Protein AF-0000000069863951 (afdb_homodimer)

Radius of gyration: 18.22 Å; Cα contacts (8 Å, |Δi|>4): 244; chains: 2; bounding box: 47×46×45 Å

Sequence (172 aa):
MPLESNMKAIDKAITRAGTATRLAELLEVSAMTISHWRNRYQGVVPADRVLPIYSATGVTPHELRPDLYPNPTDGLPSQEASAKQPMPLESNMKAIDKAITRAGTATRLAELLEVSAMTISHWRNRYQGVVPADRVLPIYSATGVTPHELRPDLYPNPTDGLPSQEASAKQP

InterPro domains:
  IPR010982 Lambda repressor-like, DNA-binding domain superfamily [G3DSA:1.10.260.40] (7-74)
  IPR010982 Lambda repressor-like, DNA-binding domain superfamily [SSF47413] (10-69)
  IPR031856 Bacterial antitoxin YdaS-like [PF15943] (10-71)

Foldseek 3Di:
DCCCVPDQLLVQLQVQLPHLCSLCVQQVHHSVLSVCCVPVVVQADDPVCLLSSCVRRVRFSCRRCCVVVVDRCPSPDPCVVVVPPD/DCCVVPDQLLVQLQVQLPHLCSLCVQQVHHSVLSVCCVPVVVQADDPVCLLSSCVRRVRFSCRRCCVVVVDRCPSPDPCVVVVPPD

pLDDT: mean 88.05, std 19.16, range [33.91, 98.81]

Secondary structure (DSSP, 8-state):
--GGGGS-HHHHHHHHHSSHHHHHHHHTS-HHHHHIIIIITTTPPPGGGHHHHHHHH---HHHH-TTT--STTTTS--GGGTS---/-GGGGGS-HHHHHHHHHSSHHHHHHHHTS-HHHHHIIIIISTTPPPGGGHHHHHHHH---HHHH-TTT--STTTTS--GGGTS---

Structure (mmCIF, N/CA/C/O backbone):
data_AF-0000000069863951-model_v1
#
loop_
_entity.id
_entity.type
_entity.pdbx_description
1 polymer 'Rha family transcriptional regulator'
#
loop_
_atom_site.group_PDB
_atom_site.id
_atom_site.type_symbol
_atom_site.label_atom_id
_atom_site.label_alt_id
_atom_site.label_comp_id
_atom_site.label_asym_id
_atom_site.label_entity_id
_atom_site.label_seq_id
_atom_site.pdbx_PDB_ins_code
_atom_site.Cartn_x
_atom_site.Cartn_y
_atom_site.Cartn_z
_atom_site.occupancy
_atom_site.B_iso_or_equiv
_atom_site.auth_seq_id
_atom_site.auth_comp_id
_atom_site.auth_asym_id
_atom_site.auth_atom_id
_atom_site.pdbx_PDB_model_num
ATOM 1 N N . MET A 1 1 ? 14.195 21.812 18.281 1 33.91 1 MET A N 1
ATOM 2 C CA . MET A 1 1 ? 14.758 21.406 17 1 33.91 1 MET A CA 1
ATOM 3 C C . MET A 1 1 ? 14.391 19.969 16.672 1 33.91 1 MET A C 1
ATOM 5 O O . MET A 1 1 ? 13.875 19.688 15.586 1 33.91 1 MET A O 1
ATOM 9 N N . PRO A 1 2 ? 15.055 18.859 17.219 1 42.12 2 PRO A N 1
ATOM 10 C CA . PRO A 1 2 ? 15.414 17.469 16.922 1 42.12 2 PRO A CA 1
ATOM 11 C C . PRO A 1 2 ? 14.258 16.5 17.141 1 42.12 2 PRO A C 1
ATOM 13 O O . PRO A 1 2 ? 14.469 15.289 17.234 1 42.12 2 PRO A O 1
ATOM 16 N N . LEU A 1 3 ? 13.234 16.828 17.875 1 45.25 3 LEU A N 1
ATOM 17 C CA . LEU A 1 3 ? 12.062 16.172 18.438 1 45.25 3 LEU A CA 1
ATOM 18 C C . LEU A 1 3 ? 11.203 15.562 17.328 1 45.25 3 LEU A C 1
ATOM 20 O O . LEU A 1 3 ? 10.164 14.953 17.594 1 45.25 3 LEU A O 1
ATOM 24 N N . GLU A 1 4 ? 11.289 16.156 16.141 1 49.25 4 GLU A N 1
ATOM 25 C CA . GLU A 1 4 ? 10.594 15.672 14.945 1 49.25 4 GLU A CA 1
ATOM 26 C C . GLU A 1 4 ? 10.914 14.203 14.68 1 49.25 4 GLU A C 1
ATOM 28 O O . GLU A 1 4 ? 10.25 13.555 13.867 1 49.25 4 GLU A O 1
ATOM 33 N N . SER A 1 5 ? 12.156 13.828 15.109 1 55.03 5 SER A N 1
ATOM 34 C CA . SER A 1 5 ? 12.68 12.484 14.867 1 55.03 5 SER A CA 1
ATOM 35 C C . SER A 1 5 ? 11.758 11.422 15.445 1 55.03 5 SER A C 1
ATOM 37 O O . SER A 1 5 ? 11.656 10.32 14.891 1 55.03 5 SER A O 1
ATOM 39 N N . ASN A 1 6 ? 11.023 11.875 16.656 1 62.84 6 ASN A N 1
ATOM 40 C CA . ASN A 1 6 ? 10.219 10.883 17.375 1 62.84 6 ASN A CA 1
ATOM 41 C C . ASN A 1 6 ? 8.75 10.969 16.969 1 62.84 6 ASN A C 1
ATOM 43 O O . ASN A 1 6 ? 7.906 10.266 17.531 1 62.84 6 ASN A O 1
ATOM 47 N N . MET A 1 7 ? 8.609 11.828 15.93 1 76.94 7 MET A N 1
ATOM 48 C CA . MET A 1 7 ? 7.203 12.016 15.57 1 76.94 7 MET A CA 1
ATOM 49 C C . MET A 1 7 ? 6.76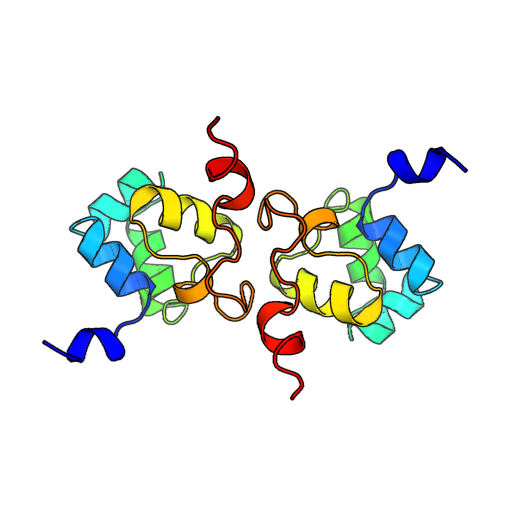6 10.984 14.531 1 76.94 7 MET A C 1
ATOM 51 O O . MET A 1 7 ? 7.52 10.664 13.609 1 76.94 7 MET A O 1
ATOM 55 N N . LYS A 1 8 ? 5.566 10.602 14.852 1 91.81 8 LYS A N 1
ATOM 56 C CA . LYS A 1 8 ? 4.961 9.711 13.867 1 91.81 8 LYS A CA 1
ATOM 57 C C . LYS A 1 8 ? 4.668 10.445 12.562 1 91.81 8 LYS A C 1
ATOM 59 O O . LYS A 1 8 ? 4.43 11.656 12.57 1 91.81 8 LYS A O 1
ATOM 64 N N . ALA A 1 9 ? 4.875 9.812 11.461 1 96.19 9 ALA A N 1
ATOM 65 C CA . ALA A 1 9 ? 4.637 10.398 10.148 1 96.19 9 ALA A CA 1
ATOM 66 C C . ALA A 1 9 ? 3.271 11.07 10.086 1 96.19 9 ALA A C 1
ATOM 68 O O . ALA A 1 9 ? 3.123 12.133 9.469 1 96.19 9 ALA A O 1
ATOM 69 N N . ILE A 1 10 ? 2.291 10.492 10.742 1 97.25 10 ILE A N 1
ATOM 70 C CA . ILE A 1 10 ? 0.95 11.062 10.719 1 97.25 10 ILE A CA 1
ATOM 71 C C . ILE A 1 10 ? 0.947 12.398 11.453 1 97.25 10 ILE A C 1
ATOM 73 O O . ILE A 1 10 ? 0.229 13.328 11.07 1 97.25 10 ILE A O 1
ATOM 77 N N . ASP A 1 11 ? 1.675 12.539 12.516 1 97 11 ASP A N 1
ATOM 78 C CA . ASP A 1 11 ? 1.774 13.812 13.227 1 97 11 ASP A CA 1
ATOM 79 C C . ASP A 1 11 ? 2.428 14.875 12.352 1 97 11 ASP A C 1
ATOM 81 O O . ASP A 1 11 ? 2.008 16.031 12.359 1 97 11 ASP A O 1
ATOM 85 N N . LYS A 1 12 ? 3.453 14.438 11.648 1 97.25 12 LYS A N 1
ATOM 86 C CA . LYS A 1 12 ? 4.086 15.344 10.703 1 97.25 12 LYS A CA 1
ATOM 87 C C . LYS A 1 12 ? 3.09 15.828 9.648 1 97.25 12 LYS A C 1
ATOM 89 O O . LYS A 1 12 ? 3.055 17.016 9.32 1 97.25 12 LYS A O 1
ATOM 94 N N . ALA A 1 13 ? 2.291 14.953 9.141 1 98.25 13 ALA A N 1
ATOM 95 C CA . ALA A 1 13 ? 1.28 15.289 8.141 1 98.25 13 ALA A CA 1
ATOM 96 C C . ALA A 1 13 ? 0.261 16.281 8.703 1 98.25 13 ALA A C 1
ATOM 98 O O . ALA A 1 13 ? -0.118 17.234 8.023 1 98.25 13 ALA A O 1
ATOM 99 N N . ILE A 1 14 ? -0.127 16.031 9.906 1 97.69 14 ILE A N 1
ATOM 100 C CA . ILE A 1 14 ? -1.096 16.906 10.562 1 97.69 14 ILE A CA 1
ATOM 101 C C . ILE A 1 14 ? -0.497 18.297 10.742 1 97.69 14 ILE A C 1
ATOM 103 O O . ILE A 1 14 ? -1.159 19.297 10.469 1 97.69 14 ILE A O 1
ATOM 107 N N . THR A 1 15 ? 0.74 18.312 11.219 1 97.12 15 THR A N 1
ATOM 108 C CA . THR A 1 15 ? 1.425 19.578 11.422 1 97.12 15 THR A CA 1
ATOM 109 C C . THR A 1 15 ? 1.534 20.344 10.117 1 97.12 15 THR A C 1
ATOM 111 O O . THR A 1 15 ? 1.278 21.562 10.078 1 97.12 15 THR A O 1
ATOM 114 N N . ARG A 1 16 ? 1.811 19.734 9.023 1 97.31 16 ARG A N 1
ATOM 115 C CA . ARG A 1 16 ? 1.947 20.375 7.715 1 97.31 16 ARG A CA 1
ATOM 116 C C . ARG A 1 16 ? 0.601 20.875 7.207 1 97.31 16 ARG A C 1
ATOM 118 O O . ARG A 1 16 ? 0.53 21.906 6.539 1 97.31 16 ARG A O 1
ATOM 125 N N . ALA A 1 17 ? -0.379 20.172 7.508 1 97.69 17 ALA A N 1
ATOM 126 C CA . ALA A 1 17 ? -1.723 20.578 7.102 1 97.69 17 ALA A CA 1
ATOM 127 C C . ALA A 1 17 ? -2.24 21.719 7.973 1 97.69 17 ALA A C 1
ATOM 129 O O . ALA A 1 17 ? -3.102 22.484 7.547 1 97.69 17 ALA A O 1
ATOM 130 N N . GLY A 1 18 ? -1.717 21.797 9.211 1 97.94 18 GLY A N 1
ATOM 131 C CA . GLY A 1 18 ? -2.164 22.781 10.188 1 97.94 18 GLY A CA 1
ATOM 132 C C . GLY A 1 18 ? -2.857 22.172 11.383 1 97.94 18 GLY A C 1
ATOM 133 O O . GLY A 1 18 ? -2.463 22.406 12.531 1 97.94 18 GLY A O 1
ATOM 134 N N . THR A 1 19 ? -3.889 21.344 11.086 1 97.75 19 THR A N 1
ATOM 135 C CA . THR A 1 19 ? -4.625 20.609 12.109 1 97.75 19 THR A CA 1
ATOM 136 C C . THR A 1 19 ? -5.137 19.281 11.562 1 97.75 19 THR A C 1
ATOM 138 O O . THR A 1 19 ? -5.113 19.047 10.352 1 97.75 19 THR A O 1
ATOM 141 N N . ALA A 1 20 ? -5.52 18.469 12.562 1 97.69 20 ALA A N 1
ATOM 142 C CA . ALA A 1 20 ? -6.141 17.219 12.156 1 97.69 20 ALA A CA 1
ATOM 143 C C . ALA A 1 20 ? -7.395 17.469 11.32 1 97.69 20 ALA A C 1
ATOM 145 O O . ALA A 1 20 ? -7.656 16.75 10.352 1 97.69 20 ALA A O 1
ATOM 146 N N . THR A 1 21 ? -8.148 18.469 11.672 1 98.31 21 THR A N 1
ATOM 147 C CA . THR A 1 21 ? -9.367 18.844 10.961 1 98.31 21 THR A CA 1
ATOM 148 C C . THR A 1 21 ? -9.047 19.281 9.539 1 98.31 21 THR A C 1
ATOM 150 O O . THR A 1 21 ? -9.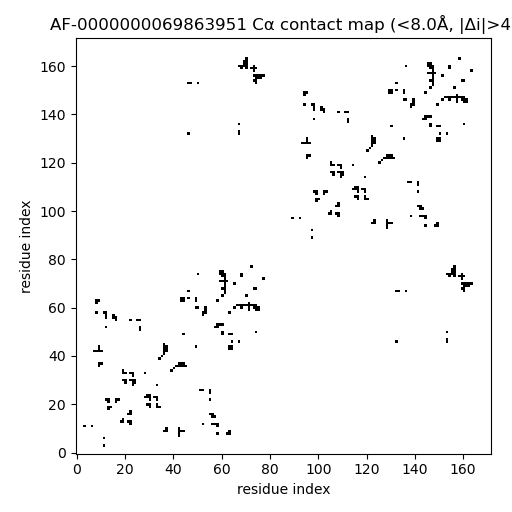734 18.891 8.594 1 98.31 21 THR A O 1
ATOM 153 N N . ARG A 1 22 ? -8.055 20.016 9.359 1 98.44 22 ARG A N 1
ATOM 154 C CA . ARG A 1 22 ? -7.668 20.5 8.039 1 98.44 22 ARG A CA 1
ATOM 155 C C . ARG A 1 22 ? -7.184 19.344 7.164 1 98.44 22 ARG A C 1
ATOM 157 O O . ARG A 1 22 ? -7.512 19.281 5.977 1 98.44 22 ARG A O 1
ATOM 164 N N . LEU A 1 23 ? -6.352 18.469 7.754 1 98.62 23 LEU A N 1
ATOM 165 C CA . LEU A 1 23 ? -5.914 17.297 7.008 1 98.62 23 LEU A CA 1
ATOM 166 C C . LEU A 1 23 ? -7.113 16.484 6.543 1 98.62 23 LEU A C 1
ATOM 168 O O . LEU A 1 23 ? -7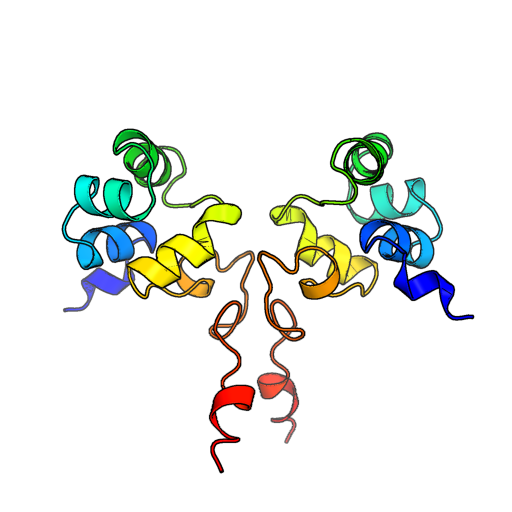.152 16.031 5.395 1 98.62 23 LEU A O 1
ATOM 172 N N . ALA A 1 24 ? -8.062 16.266 7.434 1 98.81 24 ALA A N 1
ATOM 173 C CA . ALA A 1 24 ? -9.273 15.523 7.109 1 98.81 24 ALA A CA 1
ATOM 174 C C . ALA A 1 24 ? -10 16.156 5.926 1 98.81 24 ALA A C 1
ATOM 176 O O . ALA A 1 24 ? -10.438 15.445 5.012 1 98.81 24 ALA A O 1
ATOM 177 N N . GLU A 1 25 ? -10.07 17.438 5.93 1 98.5 25 GLU A N 1
ATOM 178 C CA . GLU A 1 25 ? -10.727 18.172 4.848 1 98.5 25 GLU A CA 1
ATOM 179 C C . GLU A 1 25 ? -9.984 17.984 3.527 1 98.5 25 GLU A C 1
ATOM 181 O O . GLU A 1 25 ? -10.609 17.766 2.486 1 98.5 25 GLU A O 1
ATOM 186 N N . LEU A 1 26 ? -8.711 18.078 3.59 1 98.06 26 LEU A N 1
ATOM 187 C CA . LEU A 1 26 ? -7.891 17.922 2.393 1 98.06 26 LEU A CA 1
ATOM 188 C C . LEU A 1 26 ? -8.062 16.516 1.804 1 98.06 26 LEU A C 1
ATOM 190 O O . LEU A 1 26 ? -8.008 16.344 0.583 1 98.06 26 LEU A O 1
ATOM 194 N N . LEU A 1 27 ? -8.25 15.508 2.66 1 98.25 27 LEU A N 1
ATOM 195 C CA . LEU A 1 27 ? -8.336 14.117 2.236 1 98.25 27 LEU A CA 1
ATOM 196 C C . LEU A 1 27 ? -9.789 13.719 1.997 1 98.25 27 LEU A C 1
ATOM 198 O O . LEU A 1 27 ? -10.062 12.609 1.529 1 98.25 27 LEU A O 1
ATOM 202 N N . GLU A 1 28 ? -10.688 14.609 2.311 1 98.31 28 GLU A N 1
ATOM 203 C CA . GLU A 1 28 ? -12.117 14.336 2.188 1 98.31 28 GLU A CA 1
ATOM 204 C C . GLU A 1 28 ? -12.531 13.141 3.043 1 98.31 28 GLU A C 1
ATOM 206 O O . GLU A 1 28 ? -13.211 12.234 2.562 1 98.31 28 GLU A O 1
ATOM 211 N N . VAL A 1 29 ? -12.062 13.188 4.293 1 98.12 29 VAL A N 1
ATOM 212 C CA . VAL A 1 29 ? -12.461 12.227 5.312 1 98.12 29 VAL A CA 1
ATOM 213 C C . VAL A 1 29 ? -12.883 12.961 6.582 1 98.12 29 VAL A C 1
ATOM 215 O O . VAL A 1 29 ? -12.789 14.188 6.656 1 98.12 29 VAL A O 1
ATOM 218 N N . SER A 1 30 ? -13.289 12.242 7.562 1 98.12 30 SER A N 1
ATOM 219 C CA . SER A 1 30 ? -13.688 12.828 8.836 1 98.12 30 SER A CA 1
ATOM 220 C C . SER A 1 30 ? -12.484 13.047 9.75 1 98.12 30 SER A C 1
ATOM 222 O O . SER A 1 30 ? -11.516 12.289 9.695 1 98.12 30 SER A O 1
ATOM 224 N N . ALA A 1 31 ? -12.594 14.055 10.562 1 97.69 31 ALA A N 1
ATOM 225 C CA . ALA A 1 31 ? -11.539 14.289 11.555 1 97.69 31 ALA A CA 1
ATOM 226 C C . ALA A 1 31 ? -11.367 13.078 12.469 1 97.69 31 ALA A C 1
ATOM 228 O O . ALA A 1 31 ? -10.25 12.781 12.906 1 97.69 31 ALA A O 1
ATOM 229 N N . MET A 1 32 ? -12.43 12.422 12.703 1 98.12 32 MET A N 1
ATOM 230 C CA . MET A 1 32 ? -12.367 11.211 13.516 1 98.12 32 MET A CA 1
ATOM 231 C C . MET A 1 32 ? -11.5 10.148 12.852 1 98.12 32 MET A C 1
ATOM 233 O O . MET A 1 32 ? -10.789 9.398 13.539 1 98.12 32 MET A O 1
ATOM 237 N N . THR A 1 33 ? -11.555 10.109 11.562 1 98.19 33 THR A N 1
ATOM 238 C CA . THR A 1 33 ? -10.734 9.172 10.805 1 98.19 33 THR A CA 1
ATOM 239 C C . THR A 1 33 ? -9.25 9.43 11.055 1 98.19 33 THR A C 1
ATOM 241 O O . THR A 1 33 ? -8.484 8.492 11.312 1 98.19 33 THR A O 1
ATOM 244 N N . ILE A 1 34 ? -8.898 10.688 11.031 1 98.19 34 ILE A N 1
ATOM 245 C CA . ILE A 1 34 ? -7.516 11.07 11.312 1 98.19 34 ILE A CA 1
ATOM 246 C C . ILE A 1 34 ? -7.145 10.656 12.734 1 98.19 34 ILE A C 1
ATOM 248 O O . ILE A 1 34 ? -6.051 10.133 12.977 1 98.19 34 ILE A O 1
ATOM 252 N N . SER A 1 35 ? -8.039 10.867 13.641 1 97.5 35 SER A N 1
ATOM 253 C CA . SER A 1 35 ? -7.816 10.492 15.039 1 97.5 35 SER A CA 1
ATOM 254 C C . SER A 1 35 ? -7.625 8.992 15.188 1 97.5 35 SER A C 1
ATOM 256 O O . SER A 1 35 ? -6.785 8.539 15.969 1 97.5 35 SER A O 1
ATOM 258 N N . HIS A 1 36 ? -8.391 8.273 14.43 1 97.75 36 HIS A N 1
ATOM 259 C CA . HIS A 1 36 ? -8.266 6.82 14.469 1 97.75 36 HIS A CA 1
ATOM 260 C C . HIS A 1 36 ? -6.887 6.379 13.984 1 97.75 36 HIS A C 1
ATOM 262 O O . HIS A 1 36 ? -6.25 5.527 14.617 1 97.75 36 HIS A O 1
ATOM 268 N N . TRP A 1 37 ? -6.457 6.93 12.914 1 97.69 37 TRP A N 1
ATOM 269 C CA . TRP A 1 37 ? -5.129 6.59 12.414 1 97.69 37 TRP A CA 1
ATOM 270 C C . TRP A 1 37 ? -4.059 6.918 13.445 1 97.69 37 TRP A C 1
ATOM 272 O O . TRP A 1 37 ? -3.197 6.09 13.742 1 97.69 37 TRP A O 1
ATOM 282 N N . ARG A 1 38 ? -4.191 8.102 13.984 1 96.62 38 ARG A N 1
ATOM 283 C CA . ARG A 1 38 ? -3.207 8.633 14.922 1 96.62 38 ARG A CA 1
ATOM 284 C C . ARG A 1 38 ? -3.186 7.816 16.203 1 96.62 38 ARG A C 1
ATOM 286 O O . ARG A 1 38 ? -2.117 7.422 16.688 1 96.62 38 ARG A O 1
ATOM 293 N N . ASN A 1 39 ? -4.332 7.453 16.781 1 96.06 39 ASN A N 1
ATOM 294 C CA . ASN A 1 39 ? -4.422 6.895 18.125 1 96.06 39 ASN A CA 1
ATOM 295 C C . ASN A 1 39 ? -4.691 5.395 18.094 1 96.06 39 ASN A C 1
ATOM 297 O O . ASN A 1 39 ? -4.02 4.621 18.781 1 96.06 39 ASN A O 1
ATOM 301 N N . ARG A 1 40 ? -5.617 5.055 17.266 1 95.31 40 ARG A N 1
ATOM 302 C CA . ARG A 1 40 ? -6.051 3.662 17.266 1 95.31 40 ARG A CA 1
ATOM 303 C C . ARG A 1 40 ? -5.105 2.785 16.453 1 95.31 40 ARG A C 1
ATOM 305 O O . ARG A 1 40 ? -4.848 1.636 16.828 1 95.31 40 ARG A O 1
ATOM 312 N N . TYR A 1 41 ? -4.629 3.318 15.445 1 95.25 41 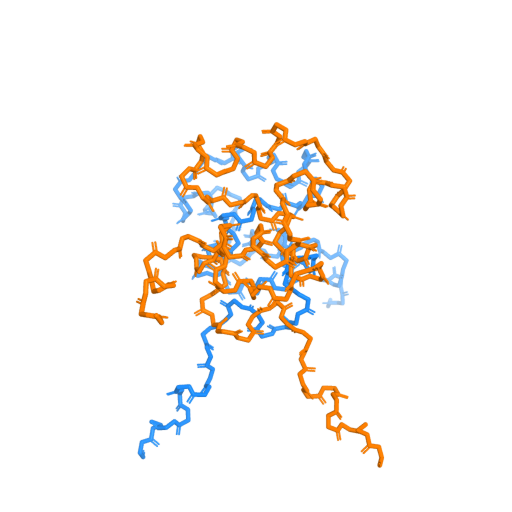TYR A N 1
ATOM 313 C CA . TYR A 1 41 ? -3.773 2.533 14.555 1 95.25 41 TYR A CA 1
ATOM 314 C C . TYR A 1 41 ? -2.305 2.881 14.766 1 95.25 41 TYR A C 1
ATOM 316 O O . TYR A 1 41 ? -1.471 2.629 13.891 1 95.25 41 TYR A O 1
ATOM 324 N N . GLN A 1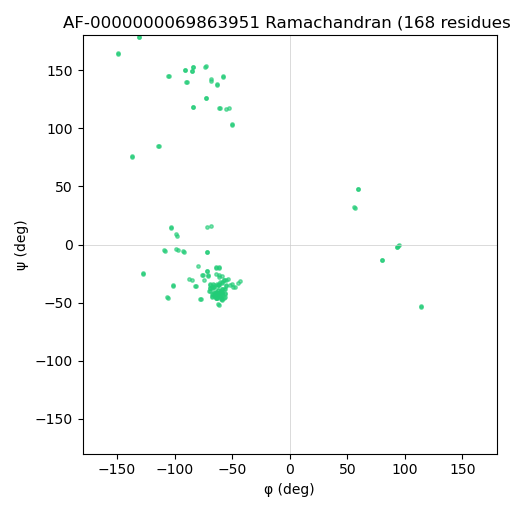 42 ? -2.021 3.592 15.914 1 94.31 42 GLN A N 1
ATOM 325 C CA . GLN A 1 42 ? -0.664 3.914 16.344 1 94.31 42 GLN A CA 1
ATOM 326 C C . GLN A 1 42 ? 0.09 4.672 15.258 1 94.31 42 GLN A C 1
ATOM 328 O O . GLN A 1 42 ? 1.281 4.438 15.039 1 94.31 42 GLN A O 1
ATOM 333 N N . GLY A 1 43 ? -0.634 5.469 14.453 1 95.94 43 GLY A N 1
ATOM 334 C CA . GLY A 1 43 ? -0.017 6.344 13.469 1 95.94 43 GLY A CA 1
ATOM 335 C C . GLY A 1 43 ? 0.068 5.723 12.086 1 95.94 43 GLY A C 1
ATOM 336 O O . GLY A 1 43 ? 0.585 6.34 11.148 1 95.94 43 GLY A O 1
ATOM 337 N N . VAL A 1 44 ? -0.42 4.477 11.977 1 94.88 44 VAL A N 1
ATOM 338 C CA . VAL A 1 44 ? -0.374 3.777 10.695 1 94.88 44 VAL A CA 1
ATOM 339 C C . VAL A 1 44 ? -1.579 4.176 9.852 1 94.88 44 VAL A C 1
ATOM 341 O O . VAL A 1 44 ? -2.727 3.977 10.258 1 94.88 44 VAL A O 1
ATOM 344 N N . VAL A 1 45 ? -1.299 4.77 8.711 1 97.06 45 VAL A N 1
ATOM 345 C CA . VAL A 1 45 ? -2.387 5.16 7.816 1 97.06 45 VAL A CA 1
ATOM 346 C C . VAL A 1 45 ? -2.678 4.027 6.832 1 97.06 45 VAL A C 1
ATOM 348 O O . VAL A 1 45 ? -1.78 3.262 6.477 1 97.06 45 VAL A O 1
ATOM 351 N N . PRO A 1 46 ? -3.949 3.967 6.422 1 97.38 46 PRO A N 1
ATOM 352 C CA . PRO A 1 46 ? -4.258 2.996 5.371 1 97.38 46 PRO A CA 1
ATOM 353 C C . PRO A 1 46 ? -3.436 3.215 4.105 1 97.38 46 PRO A C 1
ATOM 355 O O . PRO A 1 46 ? -3.158 4.359 3.734 1 97.38 46 PRO A O 1
ATOM 358 N N . ALA A 1 47 ? -3.084 2.088 3.463 1 97.5 47 ALA A N 1
ATOM 359 C CA . ALA A 1 47 ? -2.223 2.131 2.283 1 97.5 47 ALA A CA 1
ATOM 360 C C . ALA A 1 47 ? -2.82 3.023 1.199 1 97.5 47 ALA A C 1
ATOM 362 O O . ALA A 1 47 ? -2.1 3.779 0.543 1 97.5 47 ALA A O 1
ATOM 363 N N . ASP A 1 48 ? -4.137 2.994 1.025 1 96.69 48 ASP A N 1
ATOM 364 C CA . ASP A 1 48 ? -4.809 3.725 -0.045 1 96.69 48 ASP A CA 1
ATOM 365 C C . ASP A 1 48 ? -4.797 5.227 0.224 1 96.69 48 ASP A C 1
ATOM 367 O O . ASP A 1 48 ? -5.141 6.023 -0.653 1 96.69 48 ASP A O 1
ATOM 371 N N . ARG A 1 49 ? -4.328 5.625 1.377 1 98.06 49 ARG A N 1
ATOM 372 C CA . ARG A 1 49 ? -4.367 7.039 1.739 1 98.06 49 ARG A CA 1
ATOM 373 C C . ARG A 1 49 ? -2.965 7.645 1.724 1 98.06 49 ARG A C 1
ATOM 375 O O . ARG A 1 49 ? -2.807 8.859 1.856 1 98.06 49 ARG A O 1
ATOM 382 N N . VAL A 1 50 ? -2 6.766 1.484 1 98.06 50 VAL A N 1
ATOM 383 C CA . VAL A 1 50 ? -0.608 7.199 1.548 1 98.06 50 VAL A CA 1
ATOM 384 C C . VAL A 1 50 ? -0.35 8.266 0.486 1 98.06 50 VAL A C 1
ATOM 386 O O . VAL A 1 50 ? 0.149 9.352 0.795 1 98.06 50 VAL A O 1
ATOM 389 N N . LEU A 1 51 ? -0.695 8.023 -0.736 1 97.69 51 LEU A N 1
ATOM 390 C CA . LEU A 1 51 ? -0.379 8.938 -1.827 1 97.69 51 LEU A CA 1
ATOM 391 C C . LEU A 1 51 ? -1.202 10.219 -1.72 1 97.69 51 LEU A C 1
ATOM 393 O O . LEU A 1 51 ? -0.679 11.32 -1.923 1 97.69 51 LEU A O 1
ATOM 397 N N . PRO A 1 52 ? -2.496 10.133 -1.344 1 98.25 52 PRO A N 1
ATOM 398 C CA . PRO A 1 52 ? -3.256 11.359 -1.094 1 98.25 52 PRO A CA 1
ATOM 399 C C . PRO A 1 52 ? -2.641 12.219 0.008 1 98.25 52 PRO A C 1
ATOM 401 O O . PRO A 1 52 ? -2.604 13.445 -0.11 1 98.25 52 PRO A O 1
ATOM 404 N N . ILE A 1 53 ? -2.182 11.578 1.066 1 98.5 53 ILE A N 1
ATOM 405 C CA . ILE A 1 53 ? -1.549 12.328 2.148 1 98.5 53 ILE A CA 1
ATOM 406 C C . ILE A 1 53 ? -0.275 12.992 1.639 1 98.5 53 ILE A C 1
ATOM 408 O O . ILE A 1 53 ? -0.02 14.164 1.934 1 98.5 53 ILE A O 1
ATOM 412 N N . TYR A 1 54 ? 0.435 12.227 0.875 1 98.06 54 TYR A N 1
ATOM 413 C CA . TYR A 1 54 ? 1.632 12.812 0.275 1 98.06 54 TYR A CA 1
ATOM 414 C C . TYR A 1 54 ? 1.28 14.016 -0.586 1 98.06 54 TYR A C 1
ATOM 416 O O . TYR A 1 54 ? 1.908 15.07 -0.474 1 98.06 54 TYR A O 1
ATOM 424 N N . SER A 1 55 ? 0.324 13.922 -1.421 1 97.62 55 SER A N 1
ATOM 425 C CA . SER A 1 55 ? -0.088 15 -2.312 1 97.62 55 SER A CA 1
ATOM 426 C C . SER A 1 55 ? -0.528 16.234 -1.523 1 97.62 55 SER A C 1
ATOM 428 O O . SER A 1 55 ? -0.243 17.359 -1.92 1 97.62 55 SER A O 1
ATOM 430 N N . ALA A 1 56 ? -1.096 15.992 -0.371 1 97.88 56 ALA A N 1
ATOM 431 C CA . ALA A 1 56 ? -1.688 17.078 0.411 1 97.88 56 ALA A CA 1
ATOM 432 C C . ALA A 1 56 ? -0.647 17.734 1.31 1 97.88 56 ALA A C 1
ATOM 434 O O . ALA A 1 56 ? -0.75 18.922 1.616 1 97.88 56 ALA A O 1
ATOM 435 N N . THR A 1 57 ? 0.353 17 1.759 1 98 57 THR A N 1
ATOM 436 C CA . THR A 1 57 ? 1.168 17.5 2.854 1 98 57 THR A CA 1
ATOM 437 C C . THR A 1 57 ? 2.65 17.469 2.494 1 98 57 THR A C 1
ATOM 439 O O . THR A 1 57 ? 3.471 18.109 3.143 1 98 57 THR A O 1
ATOM 442 N N . GLY A 1 58 ? 3.012 16.594 1.602 1 97.06 58 GLY A N 1
ATOM 443 C CA . GLY A 1 58 ? 4.41 16.438 1.229 1 97.06 58 GLY A CA 1
ATOM 444 C C . GLY A 1 58 ? 5.129 15.375 2.029 1 97.06 58 GLY A C 1
ATOM 445 O O . GLY A 1 58 ? 6.312 15.109 1.797 1 97.06 58 GLY A O 1
ATOM 446 N N . VAL A 1 59 ? 4.434 14.75 2.98 1 97.5 59 VAL A N 1
ATOM 447 C CA . VAL A 1 59 ? 5.055 13.648 3.715 1 97.5 59 VAL A CA 1
ATOM 448 C C . VAL A 1 59 ? 5.16 12.422 2.814 1 97.5 59 VAL A C 1
ATOM 450 O O . VAL A 1 59 ? 4.156 11.969 2.254 1 97.5 59 VAL A O 1
ATOM 453 N N . THR A 1 60 ? 6.391 11.859 2.678 1 96.62 60 THR A N 1
ATOM 454 C CA . THR A 1 60 ? 6.652 10.844 1.662 1 96.62 60 THR A CA 1
ATOM 455 C C . THR A 1 60 ? 6.008 9.516 2.045 1 96.62 60 THR A C 1
ATOM 457 O O . THR A 1 60 ? 5.785 9.242 3.227 1 96.62 60 THR A O 1
ATOM 460 N N . PRO A 1 61 ? 5.707 8.75 1.026 1 97.62 61 PRO A N 1
ATOM 461 C CA . PRO A 1 61 ? 5.172 7.418 1.302 1 97.62 61 PRO A CA 1
ATOM 462 C C . PRO A 1 61 ? 6.09 6.59 2.199 1 97.62 61 PRO A C 1
ATOM 464 O O . PRO A 1 61 ? 5.609 5.859 3.072 1 97.62 61 PRO A O 1
ATOM 467 N N . HIS A 1 62 ? 7.332 6.742 2.059 1 96.88 62 HIS A N 1
ATOM 468 C CA . HIS A 1 62 ? 8.289 5.992 2.863 1 96.88 62 HIS A CA 1
ATOM 469 C C . HIS A 1 62 ? 8.195 6.375 4.336 1 96.88 62 HIS A C 1
ATOM 471 O O . HIS A 1 62 ? 8.32 5.516 5.215 1 96.88 62 HIS A O 1
ATOM 477 N N . GLU A 1 63 ? 7.961 7.59 4.605 1 96.5 63 GLU A N 1
ATOM 478 C CA . GLU A 1 63 ? 7.797 8.047 5.984 1 96.5 63 GLU A CA 1
ATOM 479 C C . GLU A 1 63 ? 6.5 7.512 6.586 1 96.5 63 GLU A C 1
ATOM 481 O O . GLU A 1 63 ? 6.465 7.141 7.762 1 96.5 63 GLU A O 1
ATOM 486 N N . LEU A 1 64 ? 5.469 7.453 5.801 1 97.56 64 LEU A N 1
ATOM 487 C CA . LEU A 1 64 ? 4.137 7.094 6.281 1 97.56 64 LEU A CA 1
ATOM 488 C C . LEU A 1 64 ? 4.023 5.586 6.484 1 97.56 64 LEU A C 1
ATOM 490 O O . LEU A 1 64 ? 3.455 5.129 7.48 1 97.56 64 LEU A O 1
ATOM 494 N N . ARG A 1 65 ? 4.492 4.848 5.473 1 96.94 65 ARG A N 1
ATOM 495 C CA . ARG A 1 65 ? 4.418 3.389 5.473 1 96.94 65 ARG A CA 1
ATOM 496 C C . ARG A 1 65 ? 5.723 2.777 4.969 1 96.94 65 ARG A C 1
ATOM 498 O O . ARG A 1 65 ? 5.785 2.264 3.85 1 96.94 65 ARG A O 1
ATOM 505 N N . PRO A 1 66 ? 6.789 2.77 5.812 1 95.56 66 PRO A N 1
ATOM 506 C CA . PRO A 1 66 ? 8.062 2.189 5.375 1 95.56 66 PRO A CA 1
ATOM 507 C C . PRO A 1 66 ? 7.961 0.691 5.098 1 95.56 66 PRO A C 1
ATOM 509 O O . PRO A 1 66 ? 8.797 0.136 4.379 1 95.56 66 PRO A O 1
ATOM 512 N N . ASP A 1 67 ? 6.945 0.088 5.648 1 95.62 67 ASP A N 1
ATOM 513 C CA . ASP A 1 67 ? 6.746 -1.341 5.422 1 95.62 67 ASP A CA 1
ATOM 514 C C . ASP A 1 67 ? 6.305 -1.612 3.986 1 95.62 67 ASP A C 1
ATOM 516 O O . ASP A 1 67 ? 6.574 -2.684 3.441 1 95.62 67 ASP A O 1
ATOM 520 N N . LEU A 1 68 ? 5.668 -0.648 3.367 1 96.81 68 LEU A N 1
ATOM 521 C CA . LEU A 1 68 ? 5.168 -0.813 2.006 1 96.81 68 LEU A CA 1
ATOM 522 C C . LEU A 1 68 ? 6.09 -0.136 1 1 96.81 68 LEU A C 1
ATOM 524 O O . LEU A 1 68 ? 6.195 -0.577 -0.146 1 96.81 68 LEU A O 1
ATOM 528 N N . TYR A 1 69 ? 6.586 0.939 1.505 1 96.88 69 TYR A N 1
ATOM 529 C CA . TYR A 1 69 ? 7.492 1.727 0.676 1 96.88 69 TYR A CA 1
ATOM 530 C C . TYR A 1 69 ? 8.906 1.722 1.254 1 96.88 69 TYR A C 1
ATOM 532 O O . TYR A 1 69 ? 9.328 2.699 1.873 1 96.88 69 TYR A O 1
ATOM 540 N N . PRO A 1 70 ? 9.695 0.688 0.936 1 94.75 70 PRO A N 1
ATOM 541 C CA . PRO A 1 70 ? 10.984 0.503 1.603 1 94.75 70 PRO A CA 1
ATOM 542 C C . PRO A 1 70 ? 12.023 1.535 1.172 1 94.75 70 PRO A C 1
ATOM 544 O O . PRO A 1 70 ? 12.984 1.792 1.901 1 94.75 70 PRO A O 1
ATOM 547 N N . ASN A 1 71 ? 11.836 2.148 -0.033 1 93.81 71 ASN A N 1
ATOM 548 C CA . ASN A 1 71 ? 12.789 3.145 -0.508 1 93.81 71 ASN A CA 1
ATOM 549 C C . ASN A 1 71 ? 12.227 4.559 -0.39 1 93.81 71 ASN A C 1
ATOM 551 O O . ASN A 1 71 ? 11.031 4.773 -0.579 1 93.81 71 ASN A O 1
ATOM 555 N N . PRO A 1 72 ? 13.039 5.523 -0.093 1 94 72 PRO A N 1
ATOM 556 C CA . PRO A 1 72 ? 12.578 6.902 0.069 1 94 72 PRO A CA 1
ATOM 557 C C . PRO A 1 72 ? 11.953 7.469 -1.205 1 94 72 PRO A C 1
ATOM 559 O O . PRO A 1 72 ? 11.164 8.414 -1.143 1 94 72 PRO A O 1
ATOM 562 N N . THR A 1 73 ? 12.242 6.895 -2.311 1 92.38 73 THR A N 1
ATOM 563 C CA . THR A 1 73 ? 11.742 7.418 -3.576 1 92.38 73 THR A CA 1
ATOM 564 C C . THR A 1 73 ? 10.492 6.672 -4.02 1 92.38 73 THR A C 1
ATOM 566 O O . THR A 1 73 ? 9.867 7.031 -5.016 1 92.38 73 THR A O 1
ATOM 569 N N . ASP A 1 74 ? 10.141 5.676 -3.279 1 95.56 74 ASP A N 1
ATOM 570 C CA . ASP A 1 74 ? 8.961 4.898 -3.646 1 95.56 74 ASP A CA 1
ATOM 571 C C . ASP A 1 74 ? 7.699 5.758 -3.605 1 95.56 74 ASP A C 1
ATOM 573 O O . ASP A 1 74 ? 7.512 6.555 -2.682 1 95.56 74 ASP A O 1
ATOM 577 N N . GLY A 1 75 ? 6.844 5.562 -4.633 1 95 75 GLY A N 1
ATOM 578 C CA . GLY A 1 75 ? 5.574 6.273 -4.656 1 95 75 GLY A CA 1
ATOM 579 C C . GLY A 1 75 ? 5.699 7.703 -5.141 1 95 75 GLY A C 1
ATOM 580 O O . GLY A 1 75 ? 4.695 8.406 -5.289 1 95 75 GLY A O 1
ATOM 581 N N . LEU A 1 76 ? 6.875 8.18 -5.211 1 94.06 76 LEU A N 1
ATOM 582 C CA . LEU A 1 76 ? 7.121 9.531 -5.691 1 94.06 76 LEU A CA 1
ATOM 583 C C . LEU A 1 76 ? 7.184 9.57 -7.215 1 94.06 76 LEU A C 1
ATOM 585 O O . LEU A 1 76 ? 7.52 8.562 -7.852 1 94.06 76 LEU A O 1
ATOM 589 N N . PRO A 1 77 ? 6.844 10.703 -7.684 1 87.62 77 PRO A N 1
ATOM 590 C CA . PRO A 1 77 ? 6.969 10.789 -9.141 1 87.62 77 PRO A CA 1
ATOM 591 C C . PRO A 1 77 ? 8.406 10.586 -9.625 1 87.62 77 PRO A C 1
ATOM 593 O O . PRO A 1 77 ? 9.352 11.023 -8.961 1 87.62 77 PRO A O 1
ATOM 596 N N . SER A 1 78 ? 8.672 9.508 -10.438 1 75.06 78 SER A N 1
ATOM 597 C CA . SER A 1 78 ? 10.008 9.164 -10.922 1 75.06 78 SER A CA 1
ATOM 598 C C . SER A 1 78 ? 10.703 10.375 -11.531 1 75.06 78 SER A C 1
ATOM 600 O O . SER A 1 78 ? 10.102 11.133 -12.289 1 75.06 78 SER A O 1
ATOM 602 N N . GLN A 1 79 ? 11.633 10.969 -10.797 1 59.06 79 GLN A N 1
ATOM 603 C CA . GLN A 1 79 ? 12.469 12.023 -11.359 1 59.06 79 GLN A CA 1
ATOM 604 C C . GLN A 1 79 ? 12.984 11.641 -12.742 1 59.06 79 GLN A C 1
ATOM 606 O O . GLN A 1 79 ? 13.391 12.508 -13.523 1 59.06 79 GLN A O 1
ATOM 611 N N . GLU A 1 80 ? 13.234 10.43 -13.016 1 50.59 80 GLU A N 1
ATOM 612 C CA . GLU A 1 80 ? 13.742 10.195 -14.367 1 50.59 80 GLU A CA 1
ATOM 613 C C . GLU A 1 80 ? 12.859 10.883 -15.414 1 50.59 80 GLU A C 1
ATOM 615 O O . GLU A 1 80 ? 13.312 11.141 -16.531 1 50.59 80 GLU A O 1
ATOM 620 N N . ALA A 1 81 ? 11.648 10.969 -15.219 1 47.03 81 ALA A N 1
ATOM 621 C CA . ALA A 1 81 ? 10.922 11.75 -16.219 1 47.03 81 ALA A CA 1
ATOM 622 C C . ALA A 1 81 ? 11.312 13.219 -16.172 1 47.03 81 ALA A C 1
ATOM 624 O O . ALA A 1 81 ? 10.969 13.992 -17.062 1 47.03 81 ALA A O 1
ATOM 625 N N . SER A 1 82 ? 11.617 13.75 -15.016 1 42.44 82 SER A N 1
ATOM 626 C CA . SER A 1 82 ? 11.938 15.172 -14.945 1 42.44 82 SER A CA 1
ATOM 627 C C . SER A 1 82 ? 13.25 15.477 -15.664 1 42.44 82 SER A C 1
ATOM 629 O O . SER A 1 82 ? 13.555 16.641 -15.945 1 42.44 82 SER A O 1
ATOM 631 N N . ALA A 1 83 ? 14.297 14.664 -15.508 1 43.53 83 ALA A N 1
ATOM 632 C CA . ALA A 1 83 ? 15.539 15.078 -16.156 1 43.53 83 ALA A CA 1
ATOM 633 C C . ALA A 1 83 ? 15.344 15.172 -17.672 1 43.53 83 ALA A C 1
ATOM 635 O O . ALA A 1 83 ? 16.266 15.555 -18.406 1 43.53 83 ALA A O 1
ATOM 636 N N . LYS A 1 84 ? 14.5 14.469 -18.25 1 38.31 84 LYS A N 1
ATOM 637 C CA . LYS A 1 84 ? 14.539 14.695 -19.688 1 38.31 84 LYS A CA 1
ATOM 638 C C . LYS A 1 84 ? 14.039 16.094 -20.047 1 38.31 84 LYS A C 1
ATOM 640 O O . LYS A 1 84 ? 12.844 16.297 -20.25 1 38.31 84 LYS A O 1
ATOM 645 N N . GLN A 1 85 ? 13.977 16.906 -19.125 1 34.84 85 GLN A N 1
ATOM 646 C CA . GLN A 1 85 ? 13.781 18.203 -19.75 1 34.84 85 GLN A CA 1
ATOM 647 C C . GLN A 1 85 ? 14.875 18.5 -20.781 1 34.84 85 GLN A C 1
ATOM 649 O O . GLN A 1 85 ? 16.062 18.359 -20.484 1 34.84 85 GLN A O 1
ATOM 654 N N . PRO A 1 86 ? 14.461 18.641 -22.078 1 39.06 86 PRO A N 1
ATOM 655 C CA . PRO A 1 86 ? 15.5 19.094 -23 1 39.06 86 PRO A CA 1
ATOM 656 C C . PRO A 1 86 ? 16.312 20.25 -22.469 1 39.06 86 PRO A C 1
ATOM 658 O O . PRO A 1 86 ? 15.844 21 -21.609 1 39.06 86 PRO A O 1
ATOM 661 N N . MET B 1 1 ? 1.367 -16.281 -27.125 1 34.59 1 MET B N 1
ATOM 662 C CA . MET B 1 1 ? 2.346 -15.336 -26.594 1 34.59 1 MET B CA 1
ATOM 663 C C . MET B 1 1 ? 1.654 -14.18 -25.875 1 34.59 1 MET B C 1
ATOM 665 O O . MET B 1 1 ? 2.16 -13.68 -24.859 1 34.59 1 MET B O 1
ATOM 669 N N . PRO B 1 2 ? 0.743 -13.359 -26.531 1 42.12 2 PRO B N 1
ATOM 670 C CA . PRO B 1 2 ? 0.217 -11.992 -26.469 1 42.12 2 PRO B CA 1
ATOM 671 C C . PRO B 1 2 ? -0.752 -11.781 -25.312 1 42.12 2 PRO B C 1
ATOM 673 O O . PRO B 1 2 ? -1.381 -10.727 -25.203 1 42.12 2 PRO B O 1
ATOM 676 N N . LEU B 1 3 ? -1.477 -12.781 -24.891 1 44.78 3 LEU B N 1
ATOM 677 C CA . LEU B 1 3 ? -2.627 -12.945 -24.016 1 44.78 3 LEU B CA 1
ATOM 678 C C . LEU B 1 3 ? -2.277 -12.531 -22.578 1 44.78 3 LEU B C 1
ATOM 680 O O . LEU B 1 3 ? -3.133 -12.562 -21.703 1 44.78 3 LEU B O 1
ATOM 684 N N . GLU B 1 4 ? -0.978 -12.609 -22.234 1 48.78 4 GLU B N 1
ATOM 685 C CA . GLU B 1 4 ? -0.48 -12.188 -20.922 1 48.78 4 GLU B CA 1
ATOM 686 C C . GLU B 1 4 ? -0.875 -10.742 -20.625 1 48.78 4 GLU B C 1
ATOM 688 O O . GLU B 1 4 ? -0.801 -10.297 -19.484 1 48.78 4 GLU B O 1
ATOM 693 N N . SER B 1 5 ? -0.976 -9.953 -21.719 1 54.62 5 SER B N 1
ATOM 694 C CA . SER B 1 5 ? -1.247 -8.523 -21.641 1 54.62 5 SER B CA 1
ATOM 695 C C . SER B 1 5 ? -2.545 -8.242 -20.891 1 54.62 5 SER B C 1
ATOM 697 O O . SER B 1 5 ? -2.672 -7.219 -20.219 1 54.62 5 SER B O 1
ATOM 699 N N . ASN B 1 6 ? -3.551 -9.32 -21.047 1 61.72 6 ASN B N 1
ATOM 700 C CA . ASN B 1 6 ? -4.879 -9.094 -20.484 1 61.72 6 ASN B CA 1
ATOM 701 C C . ASN B 1 6 ? -5.039 -9.773 -19.125 1 61.72 6 ASN B C 1
ATOM 703 O O . ASN B 1 6 ? -6.129 -9.766 -18.547 1 61.72 6 ASN B O 1
ATOM 707 N N . MET B 1 7 ? -3.82 -10.25 -18.688 1 76.5 7 MET B N 1
ATOM 708 C CA . MET B 1 7 ? -3.934 -10.984 -17.438 1 76.5 7 MET B CA 1
ATOM 709 C C . MET B 1 7 ? -3.77 -10.047 -16.234 1 76.5 7 MET B C 1
ATOM 711 O O . MET B 1 7 ? -2.928 -9.148 -16.266 1 76.5 7 MET B O 1
ATOM 715 N N . LYS B 1 8 ? -4.637 -10.406 -15.328 1 91.5 8 LYS B N 1
ATOM 716 C CA . LYS B 1 8 ? -4.5 -9.68 -14.07 1 91.5 8 LYS B CA 1
ATOM 717 C C . LYS B 1 8 ? -3.205 -10.062 -13.352 1 91.5 8 LYS B C 1
ATOM 719 O O . LYS B 1 8 ? -2.701 -11.172 -13.516 1 91.5 8 LYS B O 1
ATOM 724 N N . ALA B 1 9 ? -2.572 -9.125 -12.742 1 96.06 9 ALA B N 1
ATOM 725 C CA . ALA B 1 9 ? -1.318 -9.344 -12.031 1 96.06 9 ALA B CA 1
ATOM 726 C C . ALA B 1 9 ? -1.423 -10.547 -11.102 1 96.06 9 ALA B C 1
ATOM 728 O O . ALA B 1 9 ? -0.467 -11.32 -10.961 1 96.06 9 ALA B O 1
ATOM 729 N N . ILE B 1 10 ? -2.582 -10.734 -10.5 1 97.19 10 ILE B N 1
ATOM 730 C CA . ILE B 1 10 ? -2.76 -11.852 -9.578 1 97.19 10 ILE B CA 1
ATOM 731 C C . ILE B 1 10 ? -2.695 -13.164 -10.352 1 97.19 10 ILE B C 1
ATOM 733 O O . ILE B 1 10 ? -2.191 -14.172 -9.836 1 97.19 10 ILE B O 1
ATOM 737 N N . ASP B 1 11 ? -3.205 -13.234 -11.539 1 96.81 11 ASP B N 1
ATOM 738 C CA . ASP B 1 11 ? -3.117 -14.438 -12.359 1 96.81 11 ASP B CA 1
ATOM 739 C C . ASP B 1 11 ? -1.666 -14.75 -12.727 1 96.81 11 ASP B C 1
ATOM 741 O O . ASP B 1 11 ? -1.259 -15.914 -12.727 1 96.81 11 ASP B O 1
ATOM 745 N N . LYS B 1 12 ? -0.957 -13.688 -13.055 1 97.19 12 LYS B N 1
ATOM 746 C CA . LYS B 1 12 ? 0.47 -13.859 -13.32 1 97.19 12 LYS B CA 1
ATOM 747 C C . LYS B 1 12 ? 1.186 -14.445 -12.102 1 97.19 12 LYS B C 1
ATOM 749 O O . LYS B 1 12 ? 2.016 -15.344 -12.234 1 97.19 12 LYS B O 1
ATOM 754 N N . ALA B 1 13 ? 0.875 -13.961 -10.93 1 98.25 13 ALA B N 1
ATOM 755 C CA . ALA B 1 13 ? 1.478 -14.445 -9.695 1 98.25 13 ALA B CA 1
ATOM 756 C C . ALA B 1 13 ? 1.15 -15.914 -9.461 1 98.25 13 ALA B C 1
ATOM 758 O O . ALA B 1 13 ? 2.021 -16.703 -9.078 1 98.25 13 ALA B O 1
ATOM 759 N N . ILE B 1 14 ? -0.073 -16.25 -9.711 1 97.62 14 ILE B N 1
ATOM 760 C CA . ILE B 1 14 ? -0.515 -17.641 -9.539 1 97.62 14 ILE B CA 1
ATOM 761 C C . ILE B 1 14 ? 0.237 -18.547 -10.508 1 97.62 14 ILE B C 1
ATOM 763 O O . ILE B 1 14 ? 0.706 -19.625 -10.125 1 97.62 14 ILE B O 1
ATOM 767 N N . THR B 1 15 ? 0.301 -18.078 -11.758 1 97.06 15 THR B N 1
ATOM 768 C CA . THR B 1 15 ? 1.002 -18.859 -12.781 1 97.06 15 THR B CA 1
ATOM 769 C C . THR B 1 15 ? 2.463 -19.062 -12.391 1 97.06 15 THR B C 1
ATOM 771 O O . THR B 1 15 ? 2.992 -20.172 -12.516 1 97.06 15 THR B O 1
ATOM 774 N N . ARG B 1 16 ? 3.129 -18.094 -11.852 1 97.19 16 ARG B N 1
ATOM 775 C CA . ARG B 1 16 ? 4.527 -18.188 -11.453 1 97.19 16 ARG B CA 1
ATOM 776 C C . ARG B 1 16 ? 4.695 -19.109 -10.258 1 97.19 16 ARG B C 1
ATOM 778 O O . ARG B 1 16 ? 5.707 -19.812 -10.141 1 97.19 16 ARG B O 1
ATOM 785 N N . ALA B 1 17 ? 3.766 -19.109 -9.43 1 97.69 17 ALA B N 1
ATOM 786 C CA . ALA B 1 17 ? 3.809 -19.984 -8.258 1 97.69 17 ALA B CA 1
ATOM 787 C C . ALA B 1 17 ? 3.484 -21.422 -8.633 1 97.69 17 ALA B C 1
ATOM 789 O O . ALA B 1 17 ? 3.895 -22.359 -7.945 1 97.69 17 ALA B O 1
ATOM 790 N N . GLY B 1 18 ? 2.717 -21.594 -9.727 1 97.94 18 GLY B N 1
ATOM 791 C CA . GLY B 1 18 ? 2.256 -22.891 -10.172 1 97.94 18 GLY B CA 1
ATOM 792 C C . GLY B 1 18 ? 0.752 -23.062 -10.07 1 97.94 18 GLY B C 1
ATOM 793 O O . GLY B 1 18 ? 0.094 -23.406 -11.062 1 97.94 18 GLY B O 1
ATOM 794 N N . THR B 1 19 ? 0.231 -22.797 -8.867 1 97.75 19 THR B N 1
ATOM 795 C CA . THR B 1 19 ? -1.203 -22.859 -8.609 1 97.75 19 THR B CA 1
ATOM 796 C C . THR B 1 19 ? -1.597 -21.859 -7.527 1 97.75 19 THR B C 1
ATOM 798 O O . THR B 1 19 ? -0.734 -21.312 -6.836 1 97.75 19 THR B O 1
ATOM 801 N N . ALA B 1 20 ? -2.908 -21.656 -7.527 1 97.69 20 ALA B N 1
ATOM 802 C CA . ALA B 1 20 ? -3.418 -20.797 -6.457 1 97.69 20 ALA B CA 1
ATOM 803 C C . ALA B 1 20 ? -3.078 -21.375 -5.086 1 97.69 20 ALA B C 1
ATOM 805 O O . ALA B 1 20 ? -2.744 -20.641 -4.156 1 97.69 20 ALA B O 1
ATOM 806 N N . THR B 1 21 ? -3.148 -22.672 -4.949 1 98.31 21 THR B N 1
ATOM 807 C CA . THR B 1 21 ? -2.834 -23.359 -3.707 1 98.31 21 THR B CA 1
ATOM 808 C C . THR B 1 21 ? -1.369 -23.172 -3.33 1 98.31 21 THR B C 1
ATOM 810 O O . THR B 1 21 ? -1.051 -22.922 -2.168 1 98.31 21 THR B O 1
ATOM 813 N N . ARG B 1 22 ? -0.516 -23.25 -4.242 1 98.44 22 ARG B N 1
ATOM 814 C CA . ARG B 1 22 ? 0.911 -23.078 -3.99 1 98.44 22 ARG B CA 1
ATOM 815 C C . ARG B 1 22 ? 1.222 -21.641 -3.582 1 98.44 22 ARG B C 1
ATOM 817 O O . ARG B 1 22 ? 2.021 -21.406 -2.672 1 98.44 22 ARG B O 1
ATOM 824 N N . LEU B 1 23 ? 0.629 -20.672 -4.32 1 98.62 23 LEU B N 1
ATOM 825 C CA . LEU B 1 23 ? 0.806 -19.281 -3.932 1 98.62 23 LEU B CA 1
ATOM 826 C C . LEU B 1 23 ? 0.352 -19.062 -2.494 1 98.62 23 LEU B C 1
ATOM 828 O O . LEU B 1 23 ? 1.03 -18.375 -1.725 1 98.62 23 LEU B O 1
ATOM 832 N N . ALA B 1 24 ? -0.816 -19.609 -2.141 1 98.81 24 ALA B N 1
ATOM 833 C CA . ALA B 1 24 ? -1.354 -19.484 -0.788 1 98.81 24 ALA B CA 1
ATOM 834 C C . ALA B 1 24 ? -0.366 -20.016 0.243 1 98.81 24 ALA B C 1
ATOM 836 O O . ALA B 1 24 ? -0.137 -19.391 1.279 1 98.81 24 ALA B O 1
ATOM 837 N N . GLU B 1 25 ? 0.249 -21.141 -0.077 1 98.56 25 GLU B N 1
ATOM 838 C CA . GLU B 1 25 ? 1.233 -21.75 0.809 1 98.56 25 GLU B CA 1
ATOM 839 C C . GLU B 1 25 ? 2.461 -20.859 0.971 1 98.56 25 GLU B C 1
ATOM 841 O O . GLU B 1 25 ? 2.961 -20.672 2.084 1 98.56 25 GLU B O 1
ATOM 846 N N . LEU B 1 26 ? 2.914 -20.312 -0.099 1 98.06 26 LEU B N 1
ATOM 847 C CA . LEU B 1 26 ? 4.082 -19.453 -0.071 1 98.06 26 LEU B CA 1
ATOM 848 C C . LEU B 1 26 ? 3.814 -18.203 0.775 1 98.06 26 LEU B C 1
ATOM 850 O O . LEU B 1 26 ? 4.719 -17.688 1.436 1 98.06 26 LEU B O 1
ATOM 854 N N . LEU B 1 27 ? 2.58 -17.703 0.752 1 98.25 27 LEU B N 1
ATOM 855 C CA . LEU B 1 27 ? 2.205 -16.469 1.446 1 98.25 27 LEU B CA 1
ATOM 856 C C . LEU B 1 27 ? 1.687 -16.781 2.848 1 98.25 27 LEU B C 1
ATOM 858 O O . LEU B 1 27 ? 1.424 -15.859 3.629 1 98.25 27 LEU B O 1
ATOM 862 N N . GLU B 1 28 ? 1.541 -18.047 3.15 1 98.38 28 GLU B N 1
ATOM 863 C CA . GLU B 1 28 ? 1.001 -18.484 4.434 1 98.38 28 GLU B CA 1
ATOM 864 C C . GLU B 1 28 ? -0.407 -17.938 4.656 1 98.38 28 GLU B C 1
ATOM 866 O O . GLU B 1 28 ? -0.704 -17.391 5.715 1 98.38 28 GLU B O 1
ATOM 871 N N . VAL B 1 29 ? -1.216 -18.109 3.605 1 98.12 29 VAL B N 1
ATOM 872 C CA . VAL B 1 29 ? -2.641 -17.797 3.662 1 98.12 29 VAL B CA 1
ATOM 873 C C . VAL B 1 29 ? -3.447 -18.969 3.119 1 98.12 29 VAL B C 1
ATOM 875 O O . VAL B 1 29 ? -2.877 -19.969 2.66 1 98.12 29 VAL B O 1
ATOM 878 N N . SER B 1 30 ? -4.723 -18.859 3.137 1 98.12 30 SER B N 1
ATOM 879 C CA . SER B 1 30 ? -5.598 -19.906 2.609 1 98.12 30 SER B CA 1
ATOM 880 C C . SER B 1 30 ? -5.789 -19.75 1.104 1 98.12 30 SER B C 1
ATOM 882 O O . SER B 1 30 ? -5.77 -18.641 0.576 1 98.12 30 SER B O 1
ATOM 884 N N . ALA B 1 31 ? -5.984 -20.859 0.459 1 97.69 31 ALA B N 1
ATOM 885 C CA . ALA B 1 31 ? -6.281 -20.828 -0.971 1 97.69 31 ALA B CA 1
ATOM 886 C C . ALA B 1 31 ? -7.539 -20.016 -1.25 1 97.69 31 ALA B C 1
ATOM 888 O O . ALA B 1 31 ? -7.637 -19.359 -2.289 1 97.69 31 ALA B O 1
ATOM 889 N N . MET B 1 32 ? -8.445 -20.062 -0.345 1 98.12 32 MET B N 1
ATOM 890 C CA . MET B 1 32 ? -9.656 -19.266 -0.475 1 98.12 32 MET B CA 1
ATOM 891 C C . MET B 1 32 ? -9.336 -17.781 -0.515 1 98.12 32 MET B C 1
ATOM 893 O O . MET B 1 32 ? -9.992 -17.016 -1.226 1 98.12 32 MET B O 1
ATOM 897 N N . THR B 1 33 ? -8.336 -17.406 0.228 1 98.19 33 THR B N 1
ATOM 898 C CA . THR B 1 33 ? -7.898 -16.016 0.239 1 98.19 33 THR B CA 1
ATOM 899 C C . THR B 1 33 ? -7.445 -15.57 -1.152 1 98.19 33 THR B C 1
ATOM 901 O O . THR B 1 33 ? -7.832 -14.508 -1.628 1 98.19 33 THR B O 1
ATOM 904 N N . ILE B 1 34 ? -6.691 -16.422 -1.786 1 98.19 34 ILE B N 1
ATOM 905 C CA . ILE B 1 34 ? -6.234 -16.141 -3.145 1 98.19 34 ILE B CA 1
ATOM 906 C C . ILE B 1 34 ? -7.438 -16.031 -4.078 1 98.19 34 ILE B C 1
ATOM 908 O O . ILE B 1 34 ? -7.492 -15.133 -4.926 1 98.19 34 ILE B O 1
ATOM 912 N N . SER B 1 35 ? -8.383 -16.906 -3.912 1 97.5 35 SER B N 1
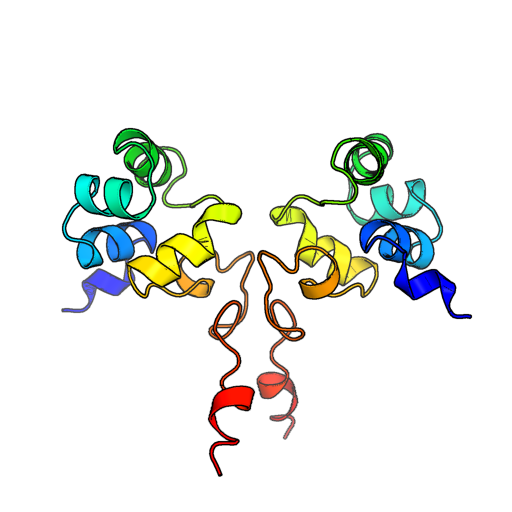ATOM 913 C CA . SER B 1 35 ? -9.594 -16.891 -4.727 1 97.5 35 SER B CA 1
ATOM 914 C C . SER B 1 35 ? -10.375 -15.602 -4.527 1 97.5 35 SER B C 1
ATOM 916 O O . SER B 1 35 ? -10.914 -15.047 -5.484 1 97.5 35 SER B O 1
ATOM 918 N N . HIS B 1 36 ? -10.391 -15.18 -3.307 1 97.69 36 HIS B N 1
ATOM 919 C CA . HIS B 1 36 ? -11.078 -13.93 -3.012 1 97.69 36 HIS B CA 1
ATOM 920 C C . HIS B 1 36 ? -10.422 -12.75 -3.729 1 97.69 36 HIS B C 1
ATOM 922 O O . HIS B 1 36 ? -11.109 -11.922 -4.324 1 97.69 36 HIS B O 1
ATOM 928 N N . TRP B 1 37 ? -9.148 -12.688 -3.662 1 97.69 37 TRP B N 1
ATOM 929 C CA . TRP B 1 37 ? -8.445 -11.617 -4.359 1 97.69 37 TRP B CA 1
ATOM 930 C C . TRP B 1 37 ? -8.727 -11.664 -5.855 1 97.69 37 TRP B C 1
ATOM 932 O O . TRP B 1 37 ? -9.062 -10.648 -6.465 1 97.69 37 TRP B O 1
ATOM 942 N N . ARG B 1 38 ? -8.641 -12.852 -6.363 1 96.56 38 ARG B N 1
ATOM 943 C CA . ARG B 1 38 ? -8.781 -13.078 -7.797 1 96.56 38 ARG B CA 1
ATOM 944 C C . ARG B 1 38 ? -10.195 -12.773 -8.266 1 96.56 38 ARG B C 1
ATOM 946 O O . ARG B 1 38 ? -10.391 -12.07 -9.258 1 96.56 38 ARG B O 1
ATOM 953 N N . ASN B 1 39 ? -11.234 -13.18 -7.543 1 95.94 39 ASN B N 1
ATOM 954 C CA . ASN B 1 39 ? -12.609 -13.156 -8.023 1 95.94 39 ASN B CA 1
ATOM 955 C C . ASN B 1 39 ? -13.414 -12.039 -7.367 1 95.94 39 ASN B C 1
ATOM 957 O O . ASN B 1 39 ? -14.117 -11.289 -8.047 1 95.94 39 ASN B O 1
ATOM 961 N N . ARG B 1 40 ? -13.234 -11.969 -6.09 1 95.19 40 ARG B N 1
ATOM 962 C CA . ARG B 1 40 ? -14.078 -11.039 -5.348 1 95.19 40 ARG B CA 1
ATOM 963 C C . ARG B 1 40 ? -13.523 -9.617 -5.426 1 95.19 40 ARG B C 1
ATOM 965 O O . ARG B 1 40 ? -14.281 -8.648 -5.5 1 95.19 40 ARG B O 1
ATOM 972 N N . TYR B 1 41 ? -12.281 -9.531 -5.434 1 95.12 41 TYR B N 1
ATOM 973 C CA . TYR B 1 41 ? -11.656 -8.211 -5.422 1 95.12 41 TYR B CA 1
ATOM 974 C C . TYR B 1 41 ? -11.133 -7.848 -6.805 1 95.12 41 TYR B C 1
ATOM 976 O O . TYR B 1 41 ? -10.266 -6.98 -6.938 1 95.12 41 TYR B O 1
ATOM 984 N N . GLN B 1 42 ? -11.594 -8.617 -7.84 1 94.12 42 GLN B N 1
ATOM 985 C CA . GLN B 1 42 ? -11.297 -8.352 -9.242 1 94.12 42 GLN B CA 1
ATOM 986 C C . GLN B 1 42 ? -9.797 -8.289 -9.484 1 94.12 42 GLN B C 1
ATOM 988 O O . GLN B 1 42 ? -9.312 -7.453 -10.25 1 94.12 42 GLN B O 1
ATOM 993 N N . GLY B 1 43 ? -9.016 -9.078 -8.711 1 95.88 43 GLY B N 1
ATOM 994 C CA . GLY B 1 43 ? -7.586 -9.211 -8.938 1 95.88 43 GLY B CA 1
ATOM 995 C C . GLY B 1 43 ? -6.758 -8.258 -8.094 1 95.88 43 GLY B C 1
ATOM 996 O O . GLY B 1 43 ? -5.527 -8.242 -8.188 1 95.88 43 GLY B O 1
ATOM 997 N N . VAL B 1 44 ? -7.461 -7.434 -7.289 1 94.75 44 VAL B N 1
ATOM 998 C CA . VAL B 1 44 ? -6.762 -6.469 -6.449 1 94.75 44 VAL B CA 1
ATOM 999 C C . VAL B 1 44 ? -6.32 -7.141 -5.148 1 94.75 44 VAL B C 1
ATOM 1001 O O . VAL B 1 44 ? -7.152 -7.648 -4.395 1 94.75 44 VAL B O 1
ATOM 1004 N N . VAL B 1 45 ? -5.02 -7.172 -4.941 1 97.06 45 VAL B N 1
ATOM 1005 C CA . VAL B 1 45 ? -4.508 -7.762 -3.711 1 97.06 45 VAL B CA 1
ATOM 1006 C C . VAL B 1 45 ? -4.383 -6.688 -2.635 1 97.06 45 VAL B C 1
ATOM 1008 O O . VAL B 1 45 ? -4.145 -5.516 -2.941 1 97.06 45 VAL B O 1
ATOM 1011 N N . PRO B 1 46 ? -4.543 -7.137 -1.383 1 97.38 46 PRO B N 1
ATOM 1012 C CA . PRO B 1 4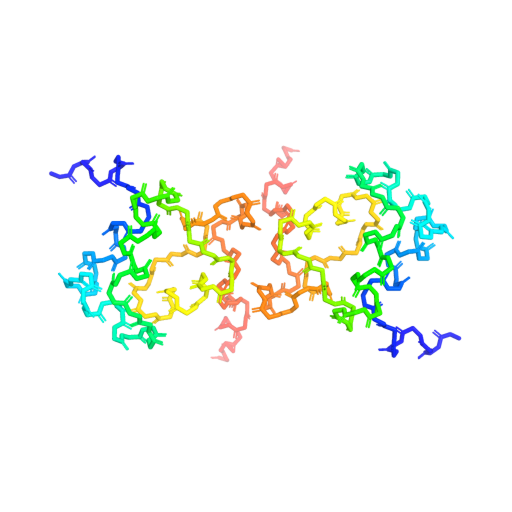6 ? -4.289 -6.184 -0.3 1 97.38 46 PRO B CA 1
ATOM 1013 C C . PRO B 1 46 ? -2.879 -5.605 -0.342 1 97.38 46 PRO B C 1
ATOM 1015 O O . PRO B 1 46 ? -1.929 -6.309 -0.694 1 97.38 46 PRO B O 1
ATOM 1018 N N . ALA B 1 47 ? -2.789 -4.32 0.052 1 97.44 47 ALA B N 1
ATOM 1019 C CA . ALA B 1 47 ? -1.52 -3.602 -0.022 1 97.44 47 ALA B CA 1
ATOM 1020 C C . ALA B 1 47 ? -0.435 -4.32 0.775 1 97.44 47 ALA B C 1
ATOM 1022 O O . ALA B 1 47 ? 0.713 -4.41 0.333 1 97.44 47 ALA B O 1
ATOM 1023 N N . ASP B 1 48 ? -0.781 -4.887 1.931 1 96.81 48 ASP B N 1
ATOM 1024 C CA . ASP B 1 48 ? 0.188 -5.512 2.826 1 96.81 48 ASP B CA 1
ATOM 1025 C C . ASP B 1 48 ? 0.709 -6.824 2.242 1 96.81 48 ASP B C 1
ATOM 1027 O O . ASP B 1 48 ? 1.679 -7.395 2.748 1 96.81 48 ASP B O 1
ATOM 1031 N N . ARG B 1 49 ? 0.147 -7.254 1.148 1 98.06 49 ARG B N 1
ATOM 1032 C CA . ARG B 1 49 ? 0.533 -8.539 0.579 1 98.06 49 ARG B CA 1
ATOM 1033 C C . ARG B 1 49 ? 1.342 -8.352 -0.7 1 98.06 49 ARG B C 1
ATOM 1035 O O . ARG B 1 49 ? 1.887 -9.32 -1.242 1 98.06 49 ARG B O 1
ATOM 1042 N N . VAL B 1 50 ? 1.438 -7.102 -1.096 1 98.06 50 VAL B N 1
ATOM 1043 C CA . VAL B 1 50 ? 2.094 -6.801 -2.363 1 98.06 50 VAL B CA 1
ATOM 1044 C C . VAL B 1 50 ? 3.553 -7.25 -2.309 1 98.06 50 VAL B C 1
ATOM 1046 O O . VAL B 1 50 ? 4.012 -7.992 -3.18 1 98.06 50 VAL B O 1
ATOM 1049 N N . LEU B 1 51 ? 4.289 -6.863 -1.322 1 97.69 51 LEU B N 1
ATOM 1050 C CA . LEU B 1 51 ? 5.719 -7.148 -1.254 1 97.69 51 LEU B CA 1
ATOM 1051 C C . LEU B 1 51 ? 5.965 -8.633 -1.023 1 97.69 51 LEU B C 1
ATOM 1053 O O . LEU B 1 51 ? 6.848 -9.227 -1.647 1 97.69 51 LEU B O 1
ATOM 1057 N N . PRO B 1 52 ? 5.168 -9.312 -0.169 1 98.25 52 PRO B N 1
ATOM 1058 C CA . PRO B 1 52 ? 5.297 -10.766 -0.049 1 98.25 52 PRO B CA 1
ATOM 1059 C C . PRO B 1 52 ? 5.059 -11.492 -1.372 1 98.25 52 PRO B C 1
ATOM 1061 O O . PRO B 1 52 ? 5.77 -12.453 -1.689 1 98.25 52 PRO B O 1
ATOM 1064 N N . ILE B 1 53 ? 4.047 -11.039 -2.123 1 98.5 53 ILE B N 1
ATOM 1065 C CA . ILE B 1 53 ? 3.77 -11.656 -3.416 1 98.5 53 ILE B CA 1
ATOM 1066 C C . ILE B 1 53 ? 4.957 -11.445 -4.352 1 98.5 53 ILE B C 1
ATOM 1068 O O . ILE B 1 53 ? 5.383 -12.367 -5.047 1 98.5 53 ILE B O 1
ATOM 1072 N N . TYR B 1 54 ? 5.477 -10.219 -4.32 1 98.12 54 TYR B N 1
ATOM 1073 C CA . TYR B 1 54 ? 6.668 -9.945 -5.117 1 98.12 54 TYR B CA 1
ATOM 1074 C C . TYR B 1 54 ? 7.816 -10.867 -4.719 1 98.12 54 TYR B C 1
ATOM 1076 O O . TYR B 1 54 ? 8.469 -11.461 -5.582 1 98.12 54 TYR B O 1
ATOM 1084 N N . SER B 1 55 ? 8.062 -11.008 -3.5 1 97.5 55 SER B N 1
ATOM 1085 C CA . SER B 1 55 ? 9.156 -11.844 -3.01 1 97.5 55 SER B CA 1
ATOM 1086 C C . SER B 1 55 ? 8.969 -13.297 -3.428 1 97.5 55 SER B C 1
ATOM 1088 O O . SER B 1 55 ? 9.938 -13.977 -3.773 1 97.5 55 SER B O 1
ATOM 1090 N N . ALA B 1 56 ? 7.754 -13.734 -3.486 1 97.88 56 ALA B N 1
ATOM 1091 C CA . ALA B 1 56 ? 7.449 -15.141 -3.738 1 97.88 56 ALA B CA 1
ATOM 1092 C C . ALA B 1 56 ? 7.426 -15.438 -5.234 1 97.88 56 ALA B C 1
ATOM 1094 O O . ALA B 1 56 ? 7.73 -16.562 -5.656 1 97.88 56 ALA B O 1
ATOM 1095 N N . THR B 1 57 ? 7.059 -14.469 -6.059 1 98.06 57 THR B N 1
ATOM 1096 C CA . THR B 1 57 ? 6.723 -14.812 -7.438 1 98.06 57 THR B CA 1
ATOM 1097 C C . THR B 1 57 ? 7.516 -13.945 -8.414 1 98.06 57 THR B C 1
ATOM 1099 O O . THR B 1 57 ? 7.605 -14.266 -9.602 1 98.06 57 THR B O 1
ATOM 1102 N N . GLY B 1 58 ? 7.938 -12.789 -7.977 1 97 58 GLY B N 1
ATOM 1103 C CA . GLY B 1 58 ? 8.664 -11.883 -8.852 1 97 58 GLY B CA 1
ATOM 1104 C C . GLY B 1 58 ? 7.762 -10.883 -9.547 1 97 58 GLY B C 1
ATOM 1105 O O . GLY B 1 58 ? 8.234 -10.023 -10.289 1 97 58 GLY B O 1
ATOM 1106 N N . VAL B 1 59 ? 6.445 -10.969 -9.328 1 97.44 59 VAL B N 1
ATOM 1107 C CA . VAL B 1 59 ? 5.547 -9.977 -9.898 1 97.44 59 VAL B CA 1
ATOM 1108 C C . VAL B 1 59 ? 5.699 -8.656 -9.148 1 97.44 59 VAL B C 1
ATOM 1110 O O . VAL B 1 59 ? 5.578 -8.609 -7.922 1 97.44 59 VAL B O 1
ATOM 1113 N N . THR B 1 60 ? 5.969 -7.547 -9.883 1 96.69 60 THR B N 1
ATOM 1114 C CA . THR B 1 60 ? 6.375 -6.293 -9.258 1 96.69 60 THR B CA 1
ATOM 1115 C C . THR B 1 60 ? 5.191 -5.621 -8.57 1 96.69 60 THR B C 1
ATOM 1117 O O . THR B 1 60 ? 4.039 -5.844 -8.945 1 96.69 60 THR B O 1
ATOM 1120 N N . PRO B 1 61 ? 5.523 -4.844 -7.562 1 97.69 61 PRO B N 1
ATOM 1121 C CA . PRO B 1 61 ? 4.461 -4.078 -6.906 1 97.69 61 PRO B CA 1
ATOM 1122 C C . PRO B 1 61 ? 3.672 -3.207 -7.879 1 97.69 61 PRO B C 1
ATOM 1124 O O . PRO B 1 61 ? 2.449 -3.088 -7.758 1 97.69 61 PRO B O 1
ATOM 1127 N N . HIS B 1 62 ? 4.316 -2.688 -8.836 1 96.75 62 HIS B N 1
ATOM 1128 C CA . HIS B 1 62 ? 3.654 -1.834 -9.812 1 96.75 62 HIS B CA 1
ATOM 1129 C C . HIS B 1 62 ? 2.633 -2.619 -10.633 1 96.75 62 HIS B C 1
ATOM 1131 O O . HIS B 1 62 ? 1.562 -2.102 -10.961 1 96.75 62 HIS B O 1
ATOM 1137 N N . GLU B 1 63 ? 2.922 -3.814 -10.938 1 96.44 63 GLU B N 1
ATOM 1138 C CA . GLU B 1 63 ? 1.984 -4.66 -11.672 1 96.44 63 GLU B CA 1
ATOM 1139 C C . GLU B 1 63 ? 0.78 -5.027 -10.805 1 96.44 63 GLU B C 1
ATOM 1141 O O . GLU B 1 63 ? -0.351 -5.066 -11.297 1 96.44 63 GLU B O 1
ATOM 1146 N N . LEU B 1 64 ? 1.004 -5.262 -9.547 1 97.5 64 LEU B N 1
ATOM 1147 C CA . LEU B 1 64 ? -0.03 -5.75 -8.641 1 97.5 64 LEU B CA 1
ATOM 1148 C C . LEU B 1 64 ? -0.968 -4.621 -8.234 1 97.5 64 LEU B C 1
ATOM 1150 O O . LEU B 1 64 ? -2.186 -4.805 -8.18 1 97.5 64 LEU B O 1
ATOM 1154 N N . ARG B 1 65 ? -0.354 -3.492 -7.852 1 96.88 65 ARG B N 1
ATOM 1155 C CA . ARG B 1 65 ? -1.086 -2.322 -7.379 1 96.88 65 ARG B CA 1
ATOM 1156 C C . ARG B 1 65 ? -0.515 -1.04 -7.977 1 96.88 65 ARG B C 1
ATOM 1158 O O . ARG B 1 65 ? 0.15 -0.268 -7.281 1 96.88 65 ARG B O 1
ATOM 1165 N N . PRO B 1 66 ? -0.804 -0.756 -9.273 1 95.56 66 PRO B N 1
ATOM 1166 C CA . PRO B 1 66 ? -0.281 0.465 -9.891 1 95.56 66 PRO B CA 1
ATOM 1167 C C . PRO B 1 66 ? -0.82 1.734 -9.234 1 95.56 66 PRO B C 1
ATOM 1169 O O . PRO B 1 66 ? -0.217 2.803 -9.367 1 95.56 66 PRO B O 1
ATOM 1172 N N . ASP B 1 67 ? -1.916 1.581 -8.547 1 95.44 67 ASP B N 1
ATOM 1173 C CA . ASP B 1 67 ? -2.498 2.732 -7.867 1 95.44 67 ASP B CA 1
ATOM 1174 C C . ASP B 1 67 ? -1.645 3.15 -6.672 1 95.44 67 ASP B C 1
ATOM 1176 O O . ASP B 1 67 ? -1.633 4.324 -6.289 1 95.44 67 ASP B O 1
ATOM 1180 N N . LEU B 1 68 ? -0.909 2.229 -6.105 1 96.81 68 LEU B N 1
ATOM 1181 C CA . LEU B 1 68 ? -0.083 2.508 -4.938 1 96.81 68 LEU B CA 1
ATOM 1182 C C . LEU B 1 68 ? 1.378 2.689 -5.336 1 96.81 68 LEU B C 1
ATOM 1184 O O . LEU B 1 68 ? 2.115 3.438 -4.688 1 96.81 68 LEU B O 1
ATOM 1188 N N . TYR B 1 69 ? 1.675 1.9 -6.309 1 96.94 69 TYR B N 1
ATOM 1189 C CA . TYR B 1 69 ? 3.041 1.929 -6.816 1 96.94 69 TYR B CA 1
ATOM 1190 C C . TYR B 1 69 ? 3.082 2.449 -8.25 1 96.94 69 TYR B C 1
ATOM 1192 O O . TYR B 1 69 ? 3.213 1.671 -9.195 1 96.94 69 TYR B O 1
ATOM 1200 N N . PRO B 1 70 ? 3.109 3.777 -8.406 1 94.81 70 PRO B N 1
ATOM 1201 C CA . PRO B 1 70 ? 2.949 4.363 -9.742 1 94.81 70 PRO B CA 1
ATOM 1202 C C . PRO B 1 70 ? 4.168 4.141 -10.633 1 94.81 70 PRO B C 1
ATOM 1204 O O . PRO B 1 70 ? 4.055 4.184 -11.859 1 94.81 70 PRO B O 1
ATOM 1207 N N . ASN B 1 71 ? 5.352 3.896 -10.016 1 93.75 71 ASN B N 1
ATOM 1208 C CA . ASN B 1 71 ? 6.559 3.678 -10.812 1 93.75 71 ASN B CA 1
ATOM 1209 C C . ASN B 1 71 ? 6.953 2.205 -10.836 1 93.75 71 ASN B C 1
ATOM 1211 O O . ASN B 1 71 ? 6.785 1.495 -9.844 1 93.75 71 ASN B O 1
ATOM 1215 N N . PRO B 1 72 ? 7.484 1.709 -11.914 1 93.81 72 PRO B N 1
ATOM 1216 C CA . PRO B 1 72 ? 7.867 0.3 -12.031 1 93.81 72 PRO B CA 1
ATOM 1217 C C . PRO B 1 72 ? 8.93 -0.109 -11.016 1 93.81 72 PRO B C 1
ATOM 1219 O O . PRO B 1 72 ? 9.055 -1.293 -10.688 1 93.81 72 PRO B O 1
ATOM 1222 N N . THR B 1 73 ? 9.617 0.82 -10.484 1 92.38 73 THR B N 1
ATOM 1223 C CA . THR B 1 73 ? 10.703 0.505 -9.562 1 92.38 73 THR B CA 1
ATOM 1224 C C . THR B 1 73 ? 10.242 0.64 -8.117 1 92.38 73 THR B C 1
ATOM 1226 O O . THR B 1 73 ? 10.992 0.325 -7.188 1 92.38 73 THR B O 1
ATOM 1229 N N . ASP B 1 74 ? 9.047 1.076 -7.945 1 95.5 74 ASP B N 1
ATOM 1230 C CA . ASP B 1 74 ? 8.539 1.252 -6.59 1 95.5 74 ASP B CA 1
ATOM 1231 C C . ASP B 1 74 ? 8.469 -0.083 -5.852 1 95.5 74 ASP B C 1
ATOM 1233 O O . ASP B 1 74 ? 8.062 -1.095 -6.426 1 95.5 74 ASP B O 1
ATOM 1237 N N . GLY B 1 75 ? 8.898 -0.05 -4.551 1 94.88 75 GLY B N 1
ATOM 1238 C CA . GLY B 1 75 ? 8.805 -1.245 -3.729 1 94.88 75 GLY B CA 1
ATOM 1239 C C . GLY B 1 75 ? 9.93 -2.229 -3.973 1 94.88 75 GLY B C 1
ATOM 1240 O O . GLY B 1 75 ? 10.031 -3.25 -3.291 1 94.88 75 GLY B O 1
ATOM 1241 N N . LEU B 1 76 ? 10.633 -2.029 -5.008 1 94.12 76 LEU B N 1
ATOM 1242 C CA . LEU B 1 76 ? 11.766 -2.893 -5.328 1 94.12 76 LEU B CA 1
ATOM 1243 C C . LEU B 1 76 ? 13.016 -2.451 -4.574 1 94.12 76 LEU B C 1
ATOM 1245 O O . LEU B 1 76 ? 13.148 -1.278 -4.223 1 94.12 76 LEU B O 1
ATOM 1249 N N . PRO B 1 77 ? 13.82 -3.404 -4.359 1 87.62 77 PRO B N 1
ATOM 1250 C CA . PRO B 1 77 ? 15.07 -3 -3.703 1 87.62 77 PRO B CA 1
ATOM 1251 C C . PRO B 1 77 ? 15.875 -2 -4.531 1 87.62 77 PRO B C 1
ATOM 1253 O O . PRO B 1 77 ? 15.906 -2.098 -5.762 1 87.62 77 PRO B O 1
ATOM 1256 N N . SER B 1 78 ? 16.094 -0.748 -4.008 1 75.31 78 SER B N 1
ATOM 1257 C CA . SER B 1 78 ? 16.797 0.315 -4.711 1 75.31 78 SER B CA 1
ATOM 1258 C C . SER B 1 78 ? 18.125 -0.183 -5.273 1 75.31 78 SER B C 1
ATOM 1260 O O . SER B 1 78 ? 18.859 -0.906 -4.594 1 75.31 78 SER B O 1
ATOM 1262 N N . GLN B 1 79 ? 18.188 -0.433 -6.57 1 58.94 79 GLN B N 1
ATOM 1263 C CA . GLN B 1 79 ? 19.453 -0.748 -7.219 1 58.94 79 GLN B CA 1
ATOM 1264 C C . GLN B 1 79 ? 20.562 0.176 -6.734 1 58.94 79 GLN B C 1
ATOM 1266 O O . GLN B 1 79 ? 21.75 -0.149 -6.855 1 58.94 79 GLN B O 1
ATOM 1271 N N . GLU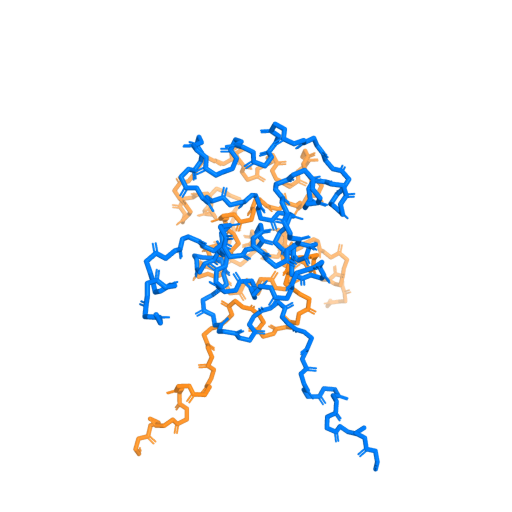 B 1 80 ? 20.297 1.369 -6.395 1 50.88 80 GLU B N 1
ATOM 1272 C CA . GLU B 1 80 ? 21.453 2.16 -5.969 1 50.88 80 GLU B CA 1
ATOM 1273 C C . GLU B 1 80 ? 22.25 1.435 -4.891 1 50.88 80 GLU B C 1
ATOM 1275 O O . GLU B 1 80 ? 23.438 1.713 -4.691 1 50.88 80 GLU B O 1
ATOM 1280 N N . ALA B 1 81 ? 21.656 0.736 -4.047 1 47.41 81 ALA B N 1
ATOM 1281 C CA . ALA B 1 81 ? 22.516 0.006 -3.113 1 47.41 81 ALA B CA 1
ATOM 1282 C C . ALA B 1 81 ? 23.328 -1.055 -3.84 1 47.41 81 ALA B C 1
ATOM 1284 O O . ALA B 1 81 ? 24.281 -1.606 -3.273 1 47.41 81 ALA B O 1
ATOM 1285 N N . SER B 1 82 ? 22.781 -1.673 -4.859 1 43 82 SER B N 1
ATOM 1286 C CA . SER B 1 82 ? 23.547 -2.725 -5.523 1 43 82 SER B CA 1
ATOM 1287 C C . SER B 1 82 ? 24.781 -2.162 -6.211 1 43 82 SER B C 1
ATOM 1289 O O . SER B 1 82 ? 25.672 -2.916 -6.617 1 43 82 SER B O 1
ATOM 1291 N N . ALA B 1 83 ? 24.703 -1.01 -6.871 1 43.97 83 ALA B N 1
ATOM 1292 C CA . ALA B 1 83 ? 25.906 -0.59 -7.566 1 43.97 83 ALA B CA 1
ATOM 1293 C C . ALA B 1 83 ? 27.062 -0.376 -6.59 1 43.97 83 ALA B C 1
ATOM 1295 O O . ALA B 1 83 ? 28.188 -0.057 -6.996 1 43.97 83 ALA B O 1
ATOM 1296 N N . LYS B 1 84 ? 26.828 -0.076 -5.398 1 38.34 84 LYS B N 1
ATOM 1297 C CA . LYS B 1 84 ? 28.078 0.137 -4.668 1 38.34 84 LYS B CA 1
ATOM 1298 C C . LYS B 1 84 ? 28.812 -1.181 -4.43 1 38.34 84 LYS B C 1
ATOM 1300 O O . LYS B 1 84 ? 28.516 -1.9 -3.475 1 38.34 84 LYS B O 1
ATOM 1305 N N . GLN B 1 85 ? 28.453 -2.145 -5.082 1 36.22 85 GLN B N 1
ATOM 1306 C CA . GLN B 1 85 ? 29.469 -3.174 -4.91 1 36.22 85 GLN B CA 1
ATOM 1307 C C . GLN B 1 85 ? 30.859 -2.631 -5.223 1 36.22 85 GLN B C 1
ATOM 1309 O O . GLN B 1 85 ? 31.062 -2.004 -6.266 1 36.22 85 GLN B O 1
ATOM 1314 N N . PRO B 1 86 ? 31.766 -2.629 -4.168 1 39.41 86 PRO B N 1
ATOM 1315 C CA . PRO B 1 86 ? 33.156 -2.258 -4.5 1 39.41 86 PRO B CA 1
ATOM 1316 C C . PRO B 1 86 ? 33.625 -2.914 -5.785 1 39.41 86 PRO B C 1
ATOM 1318 O O . PRO B 1 86 ? 33.125 -3.965 -6.184 1 39.41 86 PRO B O 1
#

Solvent-accessible surface area (backbone atoms only — not comparable to full-atom values): 9634 Å² total; per-residue (Å²): 139,76,70,67,76,80,46,46,42,46,56,52,35,23,58,63,47,66,32,56,58,47,37,13,57,76,67,72,50,50,44,65,54,48,48,38,24,48,63,73,46,71,28,45,62,60,72,89,46,35,64,59,46,22,76,72,44,64,48,46,37,20,62,50,37,44,88,67,18,72,33,81,62,17,59,42,82,64,55,75,69,60,66,66,53,130,136,77,68,63,79,79,47,45,44,47,55,54,35,22,59,63,45,67,32,56,58,48,37,14,57,76,69,71,50,51,46,65,55,50,48,38,24,48,64,74,47,71,28,45,62,60,72,90,45,36,63,60,47,21,74,71,43,65,47,46,38,20,64,50,38,44,90,65,18,73,36,82,64,17,59,42,80,63,57,74,68,61,65,64,54,130

Nearest PDB structures (foldseek):
  3bd1-assembly1_A-1  TM=9.160E-01  e=2.265E-05  Xylella fastidiosa subsp. sandyi Ann-1
  5w8y-assembly1_A  TM=8.101E-01  e=3.728E-04  Xylella fastidiosa subsp. sandyi Ann-1
  1zz7-assembly1_B-2  TM=7.792E-01  e=3.969E-02  Streptomyces wedmorensis
  3qq6-assembly1_A  TM=7.668E-01  e=6.842E-02  Bacillus subtilis
  3zkc-assembly1_B  TM=7.521E-01  e=7.994E-02  Bacillus subtilis subsp. subtilis str. 168

Organism: Salmonella typhimurium (strain 14028s / SGSC 2262) (NCBI:txid588858)